Protein AF-A0A662HI56-F1 (afdb_monomer_lite)

Structure (mmCIF, N/CA/C/O backbone):
data_AF-A0A662HI56-F1
#
_entry.id   AF-A0A662HI56-F1
#
loop_
_atom_site.group_PDB
_atom_site.id
_atom_site.type_symbol
_atom_site.label_atom_id
_atom_site.label_alt_id
_atom_site.label_comp_id
_atom_site.label_asym_id
_atom_site.label_entity_id
_atom_site.label_seq_id
_atom_site.pdbx_PDB_ins_code
_atom_site.Cartn_x
_atom_site.Cartn_y
_atom_site.Cartn_z
_atom_site.occupancy
_atom_site.B_iso_or_equiv
_atom_site.auth_seq_id
_atom_site.auth_comp_id
_atom_site.auth_asym_id
_atom_site.auth_atom_id
_atom_site.pdbx_PDB_model_num
ATOM 1 N N . MET A 1 1 ? -24.311 15.878 -17.794 1.00 45.72 1 MET A N 1
ATOM 2 C CA . MET A 1 1 ? -23.186 14.930 -17.656 1.00 45.72 1 MET A CA 1
ATOM 3 C C . MET A 1 1 ? -23.728 13.791 -16.816 1.00 45.72 1 MET A C 1
ATOM 5 O O . MET A 1 1 ? -24.363 14.127 -15.823 1.00 45.72 1 MET A O 1
ATOM 9 N N . PRO A 1 2 ? -23.658 12.515 -17.230 1.00 45.53 2 PRO A N 1
ATOM 10 C CA . PRO A 1 2 ? -24.096 11.453 -16.334 1.00 45.53 2 PRO A CA 1
ATOM 11 C C . PR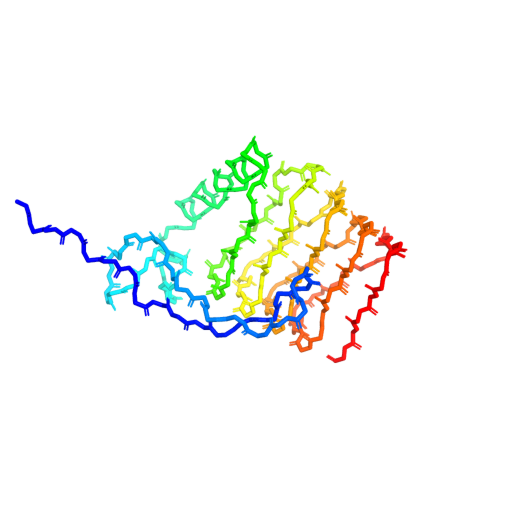O A 1 2 ? -23.175 11.477 -15.111 1.00 45.53 2 PRO A C 1
ATOM 13 O O . PRO A 1 2 ? -21.966 11.641 -15.263 1.00 45.53 2 PRO A O 1
ATOM 16 N N . GLU A 1 3 ? -23.775 11.431 -13.925 1.00 52.06 3 GLU A N 1
ATOM 17 C CA . GLU A 1 3 ? -23.081 11.352 -12.641 1.00 52.06 3 GLU A CA 1
ATOM 18 C C . GLU A 1 3 ? -22.055 10.215 -12.707 1.00 52.06 3 GLU A C 1
ATOM 20 O O . GLU A 1 3 ? -22.394 9.097 -13.103 1.00 52.06 3 GLU A O 1
ATOM 25 N N . GLY A 1 4 ? -20.790 10.517 -12.401 1.00 62.00 4 GLY A N 1
ATOM 26 C CA . GLY A 1 4 ? -19.745 9.502 -12.346 1.00 62.00 4 GLY A CA 1
ATOM 27 C C . GLY A 1 4 ? -20.147 8.438 -11.330 1.00 62.00 4 GLY A C 1
ATOM 28 O O . GLY A 1 4 ? -20.430 8.745 -10.175 1.00 62.00 4 GLY A O 1
ATOM 29 N N . THR A 1 5 ? -20.248 7.184 -11.761 1.00 85.44 5 THR A N 1
ATOM 30 C CA . THR A 1 5 ? -20.564 6.074 -10.857 1.00 85.44 5 THR A CA 1
ATOM 31 C C . THR A 1 5 ? -19.397 5.841 -9.899 1.00 85.44 5 THR A C 1
ATOM 33 O O . THR A 1 5 ? -18.245 5.859 -10.330 1.00 85.44 5 THR A O 1
ATOM 36 N N . SER A 1 6 ? -19.666 5.585 -8.618 1.00 94.44 6 SER A N 1
ATOM 37 C CA . SER A 1 6 ? -18.632 5.232 -7.636 1.00 94.44 6 SER A CA 1
ATOM 38 C C . SER A 1 6 ? -17.976 3.884 -7.955 1.00 94.44 6 SER A C 1
ATOM 40 O O . SER A 1 6 ? -18.606 2.998 -8.539 1.00 94.44 6 SER A O 1
ATOM 42 N N . CYS A 1 7 ? -16.728 3.700 -7.523 1.00 97.69 7 CYS A N 1
ATOM 43 C CA . CYS A 1 7 ? -16.041 2.415 -7.577 1.00 97.69 7 CYS A CA 1
ATOM 44 C C . CYS A 1 7 ? -16.845 1.338 -6.836 1.00 97.69 7 CYS A C 1
ATOM 46 O O . CYS A 1 7 ? -17.288 1.536 -5.706 1.00 97.69 7 CYS A O 1
ATOM 48 N N . LYS A 1 8 ? -17.017 0.175 -7.468 1.00 97.56 8 LYS A N 1
ATOM 49 C CA . LYS A 1 8 ? -17.752 -0.965 -6.905 1.00 97.56 8 LYS A CA 1
ATOM 50 C C . LYS A 1 8 ? -16.896 -1.869 -6.010 1.00 97.56 8 LYS A C 1
ATOM 52 O O . LYS A 1 8 ? -17.418 -2.854 -5.494 1.00 97.56 8 LYS A O 1
ATOM 57 N N . TYR A 1 9 ? -15.595 -1.588 -5.870 1.00 98.12 9 TYR A N 1
ATOM 58 C CA . TYR A 1 9 ? -14.694 -2.422 -5.077 1.00 98.12 9 TYR A CA 1
ATOM 59 C C . TYR A 1 9 ? -15.075 -2.383 -3.595 1.00 98.12 9 TYR A C 1
ATOM 61 O O . TYR A 1 9 ? -15.209 -1.319 -2.982 1.00 98.12 9 TYR A O 1
ATOM 69 N N . THR A 1 10 ? -15.209 -3.572 -3.023 1.00 97.69 10 THR A N 1
ATOM 70 C CA . THR A 1 10 ? -15.419 -3.792 -1.599 1.00 97.69 10 THR A CA 1
ATOM 71 C C . THR A 1 10 ? -14.608 -5.004 -1.174 1.00 97.69 10 THR A C 1
ATOM 73 O O . THR A 1 10 ? -14.432 -5.939 -1.953 1.00 97.69 10 THR A O 1
ATOM 76 N N . SER A 1 11 ? -14.092 -4.966 0.047 1.00 97.25 11 SER A N 1
ATOM 77 C CA . SER A 1 11 ? -13.349 -6.064 0.656 1.00 97.25 11 SER A CA 1
ATOM 78 C C . SER A 1 11 ? -13.534 -5.994 2.158 1.00 97.25 11 SER A C 1
ATOM 80 O O . SER A 1 11 ? -13.788 -4.924 2.707 1.00 97.25 11 SER A O 1
ATOM 82 N N . GLU A 1 12 ? -13.371 -7.118 2.831 1.00 95.94 12 GLU A N 1
ATOM 83 C CA . GLU A 1 12 ? -13.185 -7.116 4.274 1.00 95.94 12 GLU A CA 1
ATOM 84 C C . GLU A 1 12 ? -11.707 -6.855 4.585 1.00 95.94 12 GLU A C 1
ATOM 86 O O . GLU A 1 12 ? -10.826 -7.215 3.801 1.00 95.94 12 GLU A O 1
ATOM 91 N N . TYR A 1 13 ? -11.437 -6.180 5.698 1.00 95.31 13 TYR A N 1
ATOM 92 C CA . TYR A 1 13 ? -10.099 -6.055 6.268 1.00 95.31 13 TYR A CA 1
ATOM 93 C C . TYR A 1 13 ? -10.202 -6.004 7.792 1.00 95.31 13 TYR A C 1
ATOM 95 O O . TYR A 1 13 ? -11.224 -5.591 8.340 1.00 95.31 13 TYR A O 1
ATOM 103 N N . PHE A 1 14 ? -9.157 -6.442 8.488 1.00 93.88 14 PHE A N 1
ATOM 104 C CA . PHE A 1 14 ? -9.101 -6.351 9.943 1.00 93.88 14 PHE A CA 1
ATOM 105 C C . PHE A 1 14 ? -8.508 -5.000 10.355 1.00 93.88 14 PHE A C 1
ATOM 107 O O . PHE A 1 14 ? -7.353 -4.711 10.033 1.00 93.88 14 PHE A O 1
ATOM 114 N N . ASP A 1 15 ? -9.289 -4.171 11.047 1.00 94.06 15 ASP A N 1
ATOM 115 C CA . ASP A 1 15 ? -8.816 -2.910 11.613 1.00 94.06 15 ASP A CA 1
ATOM 116 C C . ASP A 1 15 ? -8.079 -3.199 12.924 1.00 94.06 15 ASP A C 1
ATOM 118 O O . ASP A 1 15 ? -8.671 -3.634 13.910 1.00 94.06 15 ASP A O 1
ATOM 122 N N . LEU A 1 16 ? -6.771 -2.961 12.935 1.00 91.19 16 LEU A N 1
ATOM 123 C CA . LEU A 1 16 ? -5.890 -3.240 14.068 1.00 91.19 16 LEU A CA 1
ATOM 124 C C . LEU A 1 16 ? -6.130 -2.305 15.258 1.00 91.19 16 LEU A C 1
ATOM 126 O O . LEU A 1 16 ? -5.773 -2.642 16.382 1.00 91.19 16 LEU A O 1
ATOM 130 N N . GLU A 1 17 ? -6.701 -1.122 15.031 1.00 89.94 17 GLU A N 1
ATOM 131 C CA . GLU A 1 17 ? -7.028 -0.193 16.113 1.00 89.94 17 GLU A CA 1
ATOM 132 C C . GLU A 1 17 ? -8.340 -0.590 16.793 1.00 89.94 17 GLU A C 1
ATOM 134 O O . GLU A 1 17 ? -8.406 -0.664 18.018 1.00 89.94 17 GLU A O 1
ATOM 139 N N . ALA A 1 18 ? -9.370 -0.893 16.000 1.00 91.62 18 ALA A N 1
ATOM 140 C CA . ALA A 1 18 ? -10.669 -1.323 16.518 1.00 91.62 18 ALA A CA 1
ATOM 141 C C . ALA A 1 18 ? -10.703 -2.815 16.907 1.00 91.62 18 ALA A C 1
ATOM 143 O O . ALA A 1 18 ? -11.600 -3.244 17.630 1.00 91.62 18 ALA A O 1
ATOM 144 N N . SER A 1 19 ? -9.705 -3.595 16.474 1.00 92.25 19 SER A N 1
ATOM 145 C CA . SER A 1 19 ? -9.631 -5.052 16.640 1.00 92.25 19 SER A CA 1
ATOM 146 C C . SER A 1 19 ? -10.869 -5.779 16.103 1.00 92.25 19 SER A C 1
ATOM 148 O O . SER A 1 19 ? -11.383 -6.708 16.729 1.00 92.25 19 SER A O 1
ATOM 150 N N . GLU A 1 20 ? -11.355 -5.358 14.935 1.00 94.94 20 GLU A N 1
ATOM 151 C CA . GLU A 1 20 ? -12.565 -5.899 14.315 1.00 94.94 20 GLU A CA 1
ATOM 152 C C . GLU A 1 20 ? -12.430 -6.059 12.797 1.00 94.94 20 GLU A C 1
ATOM 154 O O . GLU A 1 20 ? -11.619 -5.401 12.143 1.00 94.94 20 GLU A O 1
ATOM 159 N N . LEU A 1 21 ? -13.248 -6.946 12.230 1.00 94.75 21 LEU A N 1
ATOM 160 C CA . LEU A 1 21 ? -13.373 -7.105 10.786 1.00 94.75 21 LEU A CA 1
ATOM 161 C C . LEU A 1 21 ? -14.334 -6.041 10.240 1.00 94.75 21 LEU A C 1
ATOM 163 O O . LEU A 1 21 ? -15.502 -5.998 10.628 1.00 94.75 21 LEU A O 1
ATOM 167 N N . VAL A 1 22 ? -13.850 -5.206 9.324 1.00 96.56 22 VAL A N 1
ATOM 168 C CA . VAL A 1 22 ? -14.586 -4.078 8.744 1.00 96.56 22 VAL A CA 1
ATOM 169 C C . VAL A 1 22 ? -14.786 -4.299 7.248 1.00 96.56 22 VAL A C 1
ATOM 171 O O . VAL A 1 22 ? -13.875 -4.722 6.536 1.00 96.56 22 VAL A O 1
ATOM 174 N N . ILE A 1 23 ? -15.976 -3.960 6.745 1.00 97.19 23 ILE A N 1
ATOM 175 C CA . ILE A 1 23 ? -16.244 -3.917 5.303 1.00 97.19 23 ILE A CA 1
ATOM 176 C C . ILE A 1 23 ? -15.740 -2.582 4.754 1.00 97.19 23 ILE A C 1
ATOM 178 O O . ILE A 1 23 ? -16.358 -1.534 4.954 1.00 97.19 23 ILE A O 1
ATOM 182 N N . PHE A 1 24 ? -14.644 -2.631 4.007 1.00 97.44 24 PHE A N 1
ATOM 183 C CA . PHE A 1 24 ? -14.165 -1.517 3.207 1.00 97.44 24 PHE A CA 1
ATOM 184 C C . PHE A 1 24 ? -15.027 -1.349 1.952 1.00 97.44 24 PHE A C 1
ATOM 186 O O . PHE A 1 24 ? -15.321 -2.310 1.233 1.00 97.44 24 PHE A O 1
ATOM 193 N N . LYS A 1 25 ? -15.397 -0.101 1.660 1.00 97.88 25 LYS A N 1
ATOM 194 C CA . LYS A 1 25 ? -16.009 0.320 0.396 1.00 97.88 25 LYS A CA 1
ATOM 195 C C . LYS A 1 25 ? -15.172 1.451 -0.174 1.00 97.88 25 LYS A C 1
ATOM 197 O O . LYS A 1 25 ? -14.926 2.428 0.529 1.00 97.88 25 LYS A O 1
ATOM 202 N N . CYS A 1 26 ? -14.739 1.309 -1.423 1.00 97.19 26 CYS A N 1
ATOM 203 C CA . CYS A 1 26 ? -13.929 2.332 -2.068 1.00 97.19 26 CYS A CA 1
ATOM 204 C C . CYS A 1 26 ? -14.708 3.652 -2.203 1.00 97.19 26 CYS A C 1
ATOM 206 O O . CYS A 1 26 ? -15.882 3.661 -2.572 1.00 97.19 26 CYS A O 1
ATOM 208 N N . ASP A 1 27 ? -14.029 4.759 -1.915 1.00 95.50 27 ASP A N 1
ATOM 209 C CA . ASP A 1 27 ? -14.540 6.132 -1.961 1.00 95.50 27 ASP A CA 1
ATOM 210 C C . ASP A 1 27 ? -14.287 6.838 -3.308 1.00 95.50 27 ASP A C 1
ATOM 212 O O . ASP A 1 27 ? -14.752 7.954 -3.521 1.00 95.50 27 ASP A O 1
ATOM 216 N N . MET A 1 28 ? -13.555 6.198 -4.224 1.00 95.62 28 MET A N 1
ATOM 217 C CA . MET A 1 28 ? -13.142 6.787 -5.499 1.00 95.62 28 MET A CA 1
ATOM 218 C C . MET A 1 28 ? -14.224 6.676 -6.574 1.00 95.62 28 MET A C 1
ATOM 220 O O . MET A 1 28 ? -15.001 5.721 -6.615 1.00 95.62 28 MET A O 1
ATOM 224 N N . GLU A 1 29 ? -14.200 7.602 -7.529 1.00 96.44 29 GL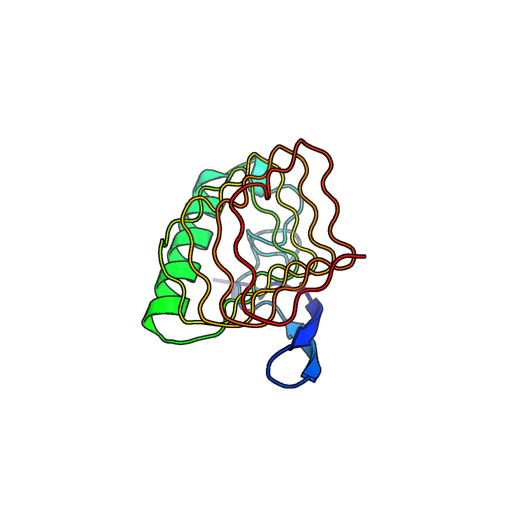U A N 1
ATOM 225 C CA . GLU A 1 29 ? -14.988 7.494 -8.757 1.00 96.44 29 GLU A CA 1
ATOM 226 C C . GLU A 1 29 ? -14.470 6.361 -9.654 1.00 96.44 29 GLU A C 1
ATOM 228 O O . GLU A 1 29 ? -13.262 6.122 -9.772 1.00 96.44 29 GLU A O 1
ATOM 233 N N . ALA A 1 30 ? -15.394 5.645 -10.293 1.00 97.12 30 ALA A N 1
ATOM 234 C CA . ALA A 1 30 ? -15.050 4.639 -11.282 1.00 97.12 30 ALA A CA 1
ATOM 235 C C . ALA A 1 30 ? -14.618 5.295 -12.598 1.00 97.12 30 ALA A C 1
ATOM 237 O O . ALA A 1 30 ? -15.198 6.286 -13.039 1.00 97.12 30 ALA A O 1
ATOM 238 N N . ILE A 1 31 ? -13.639 4.679 -13.254 1.00 95.06 31 ILE A N 1
ATOM 239 C CA . ILE A 1 31 ? -13.147 5.088 -14.571 1.00 95.06 31 ILE A CA 1
ATOM 240 C C . ILE A 1 31 ? -13.637 4.161 -15.690 1.00 95.06 31 ILE A C 1
ATOM 242 O O . ILE A 1 31 ? -14.031 4.631 -16.752 1.00 95.06 31 ILE A O 1
ATOM 246 N N . GLU A 1 32 ? -13.624 2.848 -15.458 1.00 93.44 32 GLU A N 1
ATOM 247 C CA . GLU A 1 32 ? -13.919 1.794 -16.433 1.00 93.44 32 GLU A CA 1
ATOM 248 C C . GLU A 1 32 ? -14.341 0.533 -15.667 1.00 93.44 32 GLU A C 1
ATOM 250 O O . GLU A 1 32 ? -13.897 0.311 -14.540 1.00 93.44 32 GLU A O 1
ATOM 255 N N . ASP A 1 33 ? -15.266 -0.254 -16.224 1.00 94.44 33 ASP A N 1
ATOM 256 C CA . ASP A 1 33 ? -15.800 -1.485 -15.616 1.00 94.44 33 ASP A CA 1
ATOM 257 C C . ASP A 1 33 ? -16.372 -1.332 -14.191 1.00 94.44 33 ASP A C 1
ATOM 259 O O . ASP A 1 33 ? -16.555 -2.309 -13.455 1.00 94.44 33 ASP A O 1
ATOM 263 N N . GLY A 1 34 ? -16.707 -0.102 -13.793 1.00 96.12 34 GLY A N 1
ATOM 264 C CA . GLY A 1 34 ? -17.154 0.232 -12.441 1.00 96.12 34 GLY A CA 1
ATOM 265 C C . GLY A 1 34 ? -16.035 0.210 -11.392 1.00 96.12 34 GLY A C 1
ATOM 266 O O . GLY A 1 34 ? -16.334 0.136 -10.205 1.00 96.12 34 GLY A O 1
ATOM 267 N N . LEU A 1 35 ? -14.766 0.247 -11.799 1.00 98.00 35 LEU A N 1
ATOM 268 C CA . LEU A 1 35 ? -13.594 0.271 -10.922 1.00 98.00 35 LEU A CA 1
ATOM 269 C C . LEU A 1 35 ? -12.854 1.604 -11.057 1.00 98.00 35 LEU A C 1
ATOM 271 O O . LEU A 1 35 ? -12.850 2.214 -12.127 1.00 98.00 35 LEU A O 1
ATOM 275 N N . CYS A 1 36 ? -12.246 2.077 -9.970 1.00 98.19 36 CYS A N 1
ATOM 276 C CA . CYS A 1 36 ? -11.389 3.261 -10.002 1.00 98.19 36 CYS A CA 1
ATOM 277 C C . CYS A 1 36 ? -9.988 2.917 -10.521 1.00 98.19 36 CYS A C 1
ATOM 279 O O . CYS A 1 36 ? -9.654 1.753 -10.748 1.00 98.19 36 CYS A O 1
ATOM 281 N N . ILE A 1 37 ? -9.147 3.943 -10.649 1.00 98.12 37 ILE A N 1
ATOM 282 C CA . ILE A 1 37 ? -7.760 3.803 -11.102 1.00 98.12 37 ILE A CA 1
ATOM 283 C C . ILE A 1 37 ? -6.969 2.768 -10.275 1.00 98.12 37 ILE A C 1
ATOM 285 O O . ILE A 1 37 ? -6.189 2.017 -10.846 1.00 98.12 37 ILE A O 1
ATOM 289 N N . PHE A 1 38 ? -7.213 2.664 -8.962 1.00 98.56 38 PHE A N 1
ATOM 290 C CA . PHE A 1 38 ? -6.491 1.740 -8.078 1.00 98.56 38 PHE A CA 1
ATOM 291 C C . PHE A 1 38 ? -7.027 0.310 -8.102 1.00 98.56 38 PHE A C 1
ATOM 293 O O . PHE A 1 38 ? -6.285 -0.607 -7.786 1.00 98.56 38 PHE A O 1
ATOM 300 N N . HIS A 1 39 ? -8.295 0.095 -8.453 1.00 98.69 39 HIS A N 1
ATOM 301 C CA . HIS A 1 39 ? -8.903 -1.244 -8.429 1.00 98.69 39 HIS A CA 1
ATOM 302 C C . HIS A 1 39 ? -9.025 -1.873 -9.812 1.00 98.69 39 HIS A C 1
ATOM 304 O O . HIS A 1 39 ? -9.354 -3.049 -9.922 1.00 98.69 39 HIS A O 1
ATOM 310 N N . HIS A 1 40 ? -8.784 -1.110 -10.877 1.00 98.31 40 HIS A N 1
ATOM 311 C CA . HIS A 1 40 ? -8.822 -1.649 -12.226 1.00 98.31 40 HIS A CA 1
ATOM 312 C C . HIS A 1 40 ? -7.554 -2.483 -12.511 1.00 98.31 40 HIS A C 1
ATOM 314 O O . HIS A 1 40 ? -6.448 -1.929 -12.515 1.00 98.31 40 HIS A O 1
ATOM 320 N N . PRO A 1 41 ? -7.681 -3.785 -12.841 1.00 97.00 41 PRO A N 1
ATOM 321 C CA . PRO A 1 41 ? -6.557 -4.731 -12.860 1.00 97.00 41 PRO A CA 1
ATOM 322 C C . PRO A 1 41 ? -5.497 -4.422 -13.923 1.00 97.00 41 PRO A C 1
ATOM 324 O O . PRO A 1 41 ? -4.351 -4.847 -13.807 1.00 97.00 41 PRO A O 1
ATOM 327 N N . GLU A 1 42 ? -5.869 -3.657 -14.950 1.00 97.12 42 GLU A N 1
ATOM 328 C CA . GLU A 1 42 ? -5.005 -3.335 -16.090 1.00 97.12 42 GLU A CA 1
ATOM 329 C C . GLU A 1 42 ? -4.675 -1.838 -16.206 1.00 97.12 42 GLU A C 1
ATOM 331 O O . GLU A 1 42 ? -3.891 -1.450 -17.073 1.00 97.12 42 GLU A O 1
ATOM 336 N N . TYR A 1 43 ? -5.262 -0.965 -15.374 1.00 97.50 43 TYR A N 1
ATOM 337 C CA . TYR A 1 43 ? -5.093 0.482 -15.579 1.00 97.50 43 TYR A CA 1
ATOM 338 C C . TYR A 1 43 ? -3.671 0.935 -15.239 1.00 97.50 43 TYR A C 1
ATOM 340 O O . TYR A 1 43 ? -3.081 1.720 -15.979 1.00 97.50 43 TYR A O 1
ATOM 348 N N . TRP A 1 44 ? -3.081 0.363 -14.188 1.00 97.31 44 TRP A N 1
ATOM 349 C CA . TRP A 1 44 ? -1.699 0.629 -13.789 1.00 97.31 44 TRP A CA 1
ATOM 350 C C . TRP A 1 44 ? -0.681 0.360 -14.910 1.00 97.31 44 TRP A C 1
ATOM 352 O O . TRP A 1 44 ? 0.341 1.031 -14.963 1.00 97.31 44 TRP A O 1
ATOM 362 N N . LYS A 1 45 ? -0.956 -0.565 -15.844 1.00 97.69 45 LYS A N 1
ATOM 363 C CA . LYS A 1 45 ? -0.086 -0.830 -17.008 1.00 97.69 45 LYS A CA 1
ATOM 364 C C . LYS A 1 45 ? -0.179 0.270 -18.062 1.00 97.69 45 LYS A C 1
ATOM 366 O O . LYS A 1 45 ? 0.781 0.523 -18.783 1.00 97.69 45 LYS A O 1
ATOM 371 N N . ARG A 1 46 ? -1.362 0.877 -18.195 1.00 97.25 46 ARG A N 1
ATOM 372 C CA . ARG A 1 46 ? -1.673 1.891 -19.211 1.00 97.25 46 ARG A CA 1
ATOM 373 C C . ARG A 1 46 ? -1.163 3.269 -18.810 1.00 97.25 46 ARG A C 1
ATOM 375 O O . ARG A 1 46 ? -0.647 3.982 -19.663 1.00 97.25 46 ARG A O 1
ATOM 382 N N . ASP A 1 47 ? -1.340 3.634 -17.543 1.00 97.62 47 ASP A N 1
ATOM 383 C CA . ASP A 1 47 ? -0.944 4.940 -17.010 1.00 97.62 47 ASP A CA 1
ATOM 384 C C . ASP A 1 47 ? -0.448 4.824 -15.553 1.00 97.62 47 ASP A C 1
ATOM 386 O O . ASP A 1 47 ? -1.155 5.181 -14.600 1.00 97.62 47 ASP A O 1
ATOM 390 N N . PRO A 1 48 ? 0.772 4.295 -15.353 1.00 98.19 48 PRO A N 1
ATOM 391 C CA . PRO A 1 48 ? 1.341 4.127 -14.019 1.00 98.19 48 PRO A CA 1
ATOM 392 C C . PRO A 1 48 ? 1.661 5.471 -13.339 1.00 98.19 48 PRO A C 1
ATOM 394 O O . PRO A 1 48 ? 1.656 5.559 -12.110 1.00 98.19 48 PRO A O 1
ATOM 397 N N . ASP A 1 49 ? 1.888 6.540 -14.109 1.00 98.31 49 ASP A N 1
ATOM 398 C CA . ASP A 1 49 ? 2.202 7.865 -13.567 1.00 98.31 49 ASP A CA 1
ATOM 399 C C . ASP A 1 49 ? 0.983 8.514 -12.908 1.00 98.31 49 ASP A C 1
ATOM 401 O O . ASP A 1 49 ? 1.105 9.118 -11.837 1.00 98.31 49 ASP A O 1
ATOM 405 N N . THR A 1 50 ? -0.209 8.344 -13.487 1.00 98.00 50 THR A N 1
ATOM 406 C CA . THR A 1 50 ? -1.454 8.771 -12.839 1.00 98.00 50 THR A CA 1
ATOM 407 C C . THR A 1 50 ? -1.692 8.020 -11.528 1.00 98.00 50 THR A C 1
ATOM 409 O O . THR A 1 50 ? -2.071 8.656 -10.542 1.00 98.00 50 THR A O 1
ATOM 412 N N . ILE A 1 51 ? -1.400 6.714 -11.470 1.00 98.50 51 ILE A N 1
ATOM 413 C CA . ILE A 1 51 ? -1.497 5.935 -10.224 1.00 98.50 51 ILE A CA 1
ATOM 414 C C . ILE A 1 51 ? -0.529 6.454 -9.168 1.00 98.50 51 ILE A C 1
ATOM 416 O O . ILE A 1 51 ? -0.961 6.752 -8.056 1.00 98.50 51 ILE A O 1
ATOM 420 N N . ARG A 1 52 ? 0.757 6.621 -9.506 1.00 98.62 52 ARG A N 1
ATOM 421 C CA . ARG A 1 52 ? 1.761 7.161 -8.577 1.00 98.62 52 ARG A CA 1
ATOM 422 C C . ARG A 1 52 ? 1.359 8.524 -8.040 1.00 98.62 52 ARG A C 1
ATOM 424 O O . ARG A 1 52 ? 1.366 8.734 -6.832 1.00 98.62 52 ARG A O 1
ATOM 431 N N . ARG A 1 53 ? 0.975 9.448 -8.924 1.00 98.44 53 ARG A N 1
ATOM 432 C CA . ARG A 1 53 ? 0.576 10.805 -8.533 1.00 98.44 53 ARG A CA 1
ATOM 433 C C . ARG A 1 53 ? -0.606 10.782 -7.568 1.00 98.44 53 ARG A C 1
ATOM 435 O O . ARG A 1 53 ? -0.517 11.408 -6.517 1.00 98.44 53 ARG A O 1
ATOM 442 N N . ALA A 1 54 ? -1.662 10.040 -7.901 1.00 98.25 54 ALA A N 1
ATOM 443 C CA . ALA A 1 54 ? -2.842 9.929 -7.050 1.00 98.25 54 ALA A CA 1
ATOM 444 C C . ALA A 1 54 ? -2.526 9.236 -5.716 1.00 98.25 54 ALA A C 1
ATOM 446 O O . ALA A 1 54 ? -3.013 9.656 -4.671 1.00 98.25 54 ALA A O 1
ATOM 447 N N . PHE A 1 55 ? -1.688 8.196 -5.728 1.00 98.56 55 PHE A N 1
ATOM 448 C CA . PHE A 1 55 ? -1.267 7.496 -4.516 1.00 98.56 55 PHE A CA 1
ATOM 449 C C . PHE A 1 55 ? -0.488 8.423 -3.580 1.00 98.56 55 PHE A C 1
ATOM 451 O O . PHE A 1 55 ? -0.822 8.537 -2.404 1.00 98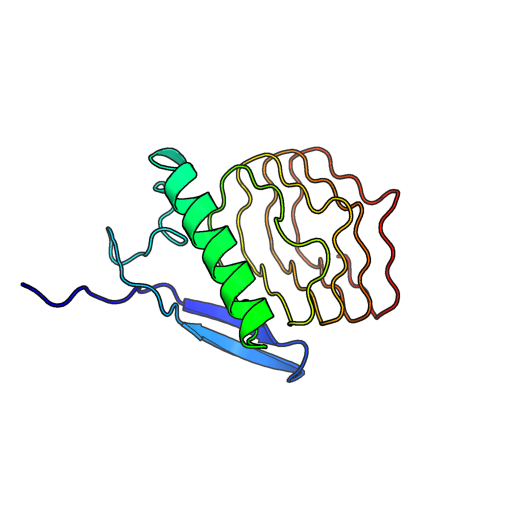.56 55 PHE A O 1
ATOM 458 N N . TYR A 1 56 ? 0.499 9.148 -4.108 1.00 98.44 56 TYR A N 1
ATOM 459 C CA . TYR A 1 56 ? 1.311 10.073 -3.318 1.00 98.44 56 TYR A CA 1
ATOM 460 C C . TYR A 1 56 ? 0.499 11.257 -2.789 1.00 98.44 56 TYR A C 1
ATOM 462 O O . TYR A 1 56 ? 0.749 11.725 -1.683 1.00 98.44 56 TYR A O 1
ATOM 470 N N . GLU A 1 57 ? -0.480 11.742 -3.553 1.00 98.12 57 GLU A N 1
ATOM 471 C CA . GLU A 1 57 ? -1.418 12.764 -3.085 1.00 98.12 57 GLU A CA 1
ATOM 472 C C . GLU A 1 57 ? -2.275 12.244 -1.925 1.00 98.12 57 GLU A C 1
ATOM 474 O O . GLU A 1 57 ? -2.308 12.886 -0.877 1.00 98.12 57 GLU A O 1
ATOM 479 N N . ARG A 1 58 ? -2.840 11.033 -2.037 1.00 97.62 58 ARG A N 1
ATOM 480 C CA . ARG A 1 58 ? -3.607 10.414 -0.943 1.00 97.62 58 ARG A CA 1
ATOM 481 C C . ARG A 1 58 ? -2.781 10.211 0.327 1.00 97.62 58 ARG A C 1
ATOM 483 O O . ARG A 1 58 ? -3.303 10.440 1.413 1.00 97.62 58 ARG A O 1
ATOM 490 N N . ILE A 1 59 ? -1.508 9.813 0.218 1.00 97.94 59 ILE A N 1
ATOM 491 C CA . ILE A 1 59 ? -0.619 9.694 1.389 1.00 97.94 59 ILE A CA 1
ATOM 492 C C . ILE A 1 59 ? -0.468 11.052 2.080 1.00 97.94 59 ILE A C 1
ATOM 494 O O . ILE A 1 59 ? -0.674 11.153 3.289 1.00 97.94 59 ILE A O 1
ATOM 498 N N . ARG A 1 60 ? -0.149 12.104 1.315 1.00 97.94 60 ARG A N 1
ATOM 499 C CA . ARG A 1 60 ? 0.032 13.461 1.854 1.00 97.94 60 ARG A CA 1
ATOM 500 C C . ARG A 1 60 ? -1.227 13.981 2.528 1.00 97.94 60 ARG A C 1
ATOM 502 O O . ARG A 1 60 ? -1.140 14.597 3.585 1.00 97.94 60 ARG A O 1
ATOM 509 N N . GLU A 1 61 ? -2.386 13.757 1.919 1.00 97.69 61 GLU A N 1
ATOM 510 C CA . GLU A 1 61 ? -3.670 14.174 2.480 1.00 97.69 61 GLU A CA 1
ATOM 511 C C . GLU A 1 61 ? -3.995 13.423 3.769 1.00 97.69 61 GLU A C 1
ATOM 513 O O . GLU A 1 61 ? -4.341 14.066 4.758 1.00 97.69 61 GLU A O 1
ATOM 518 N N . ALA A 1 62 ? -3.811 12.100 3.796 1.00 97.69 62 ALA A N 1
ATOM 519 C CA . ALA A 1 62 ? -4.038 11.287 4.988 1.00 97.69 62 ALA A CA 1
ATOM 520 C C . ALA A 1 62 ? -3.149 11.743 6.156 1.00 97.69 62 ALA A C 1
ATOM 522 O O . ALA A 1 62 ? -3.656 12.055 7.232 1.00 97.69 62 ALA A O 1
ATOM 523 N N . VAL A 1 63 ? -1.840 11.893 5.921 1.00 97.25 63 VAL A N 1
ATOM 524 C CA . VAL A 1 63 ? -0.875 12.386 6.923 1.00 97.25 63 VAL A CA 1
ATOM 525 C C . VAL A 1 63 ? -1.231 13.796 7.401 1.00 97.25 63 VAL A C 1
ATOM 527 O O . VAL A 1 63 ? -1.199 14.079 8.599 1.00 97.25 63 VAL A O 1
ATOM 530 N N . LYS A 1 64 ? -1.609 14.693 6.483 1.00 97.19 64 LYS A N 1
ATOM 531 C CA . LYS A 1 64 ? -1.986 16.073 6.812 1.00 97.19 64 LYS A CA 1
ATOM 532 C C . LYS A 1 64 ? -3.266 16.149 7.643 1.00 97.19 64 LYS A C 1
ATOM 534 O O . LYS A 1 64 ? -3.350 16.985 8.542 1.00 97.19 64 LYS A O 1
ATOM 539 N N . ASN A 1 65 ? -4.263 15.335 7.313 1.00 97.44 65 ASN A N 1
ATOM 540 C CA . ASN A 1 65 ? -5.572 15.368 7.958 1.00 97.44 65 ASN A CA 1
ATOM 541 C C . ASN A 1 65 ? -5.620 14.514 9.234 1.00 97.44 65 ASN A C 1
ATOM 543 O O . ASN A 1 65 ? -6.487 14.738 10.075 1.00 97.44 65 ASN A O 1
ATOM 547 N N . GLY A 1 66 ? -4.676 13.583 9.405 1.00 96.94 66 GLY A N 1
ATOM 548 C CA . GLY A 1 66 ? -4.683 12.615 10.501 1.0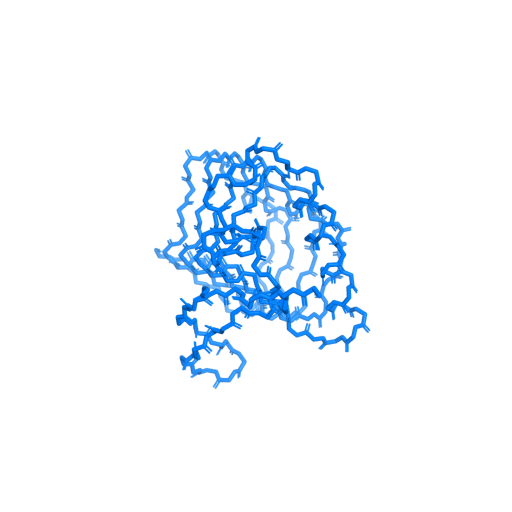0 96.94 66 GLY A CA 1
ATOM 549 C C . GLY A 1 66 ? -5.625 11.431 10.256 1.00 96.94 66 GLY A C 1
ATOM 550 O O . GLY A 1 66 ? -6.021 10.764 11.209 1.00 96.94 66 GLY A O 1
ATOM 551 N N . ASP A 1 67 ? -5.995 11.178 9.000 1.00 96.31 67 ASP A N 1
ATOM 552 C CA . ASP A 1 67 ? -6.926 10.116 8.616 1.00 96.31 67 ASP A CA 1
ATOM 553 C C . ASP A 1 67 ? -6.187 8.805 8.322 1.00 96.31 67 ASP A C 1
ATOM 555 O O . ASP A 1 67 ? -5.070 8.805 7.802 1.00 96.31 67 ASP A O 1
ATOM 559 N N . LYS A 1 68 ? -6.835 7.663 8.588 1.00 96.94 68 LYS A N 1
ATOM 560 C CA . LYS A 1 68 ? -6.303 6.349 8.193 1.00 96.94 68 LYS A CA 1
ATOM 561 C C . LYS A 1 68 ? -6.126 6.284 6.675 1.00 96.94 68 LYS A C 1
ATOM 563 O O . LYS A 1 68 ? -7.040 6.614 5.919 1.00 96.94 68 LYS A O 1
ATOM 568 N N . LEU A 1 69 ? -4.990 5.761 6.227 1.00 97.75 69 LEU A N 1
ATOM 569 C CA . LEU A 1 69 ? -4.743 5.487 4.819 1.00 97.75 69 LEU A CA 1
ATOM 570 C C . LEU A 1 69 ? -5.179 4.056 4.481 1.00 97.75 69 LEU A C 1
ATOM 572 O O . LEU A 1 69 ? -4.497 3.086 4.812 1.00 97.75 69 LEU A O 1
ATOM 576 N N . LEU A 1 70 ? -6.324 3.930 3.808 1.00 98.06 70 LEU A N 1
ATOM 577 C CA . LEU A 1 70 ? -6.889 2.648 3.379 1.00 98.06 70 LEU A CA 1
ATOM 578 C C . LEU A 1 70 ? -6.592 2.399 1.894 1.00 98.06 70 LEU A C 1
ATOM 580 O O . LEU A 1 70 ? -7.285 2.901 1.012 1.00 98.06 70 LEU A O 1
ATOM 584 N N . CYS A 1 71 ? -5.567 1.598 1.621 1.00 98.38 71 CYS A N 1
ATOM 585 C CA . CYS A 1 71 ? -5.132 1.166 0.290 1.00 98.38 71 CYS A CA 1
ATOM 586 C C . CYS A 1 71 ? -5.527 -0.294 0.014 1.00 98.38 71 CYS A C 1
ATOM 588 O O . CYS A 1 71 ? -4.757 -1.073 -0.547 1.00 98.38 71 CYS A O 1
ATOM 590 N N . ILE A 1 72 ? -6.734 -0.673 0.437 1.00 98.56 72 ILE A N 1
ATOM 591 C CA . ILE A 1 72 ? -7.223 -2.052 0.371 1.00 98.56 72 ILE A CA 1
ATOM 592 C C . ILE A 1 72 ? -7.450 -2.456 -1.090 1.00 98.56 72 ILE A C 1
ATOM 594 O O . ILE A 1 72 ? -8.233 -1.809 -1.793 1.00 98.56 72 ILE A O 1
ATOM 598 N N . GLY A 1 73 ? -6.799 -3.527 -1.547 1.00 98.56 73 GLY A N 1
ATOM 599 C CA . GLY A 1 73 ? -6.956 -4.041 -2.915 1.00 98.56 73 GLY A CA 1
ATOM 600 C C . GLY A 1 73 ? -6.292 -3.217 -4.017 1.00 98.56 73 GLY A C 1
ATOM 601 O O . GLY A 1 73 ? -6.642 -3.371 -5.185 1.00 98.56 73 GLY A O 1
ATOM 602 N N . TYR A 1 74 ? -5.414 -2.273 -3.674 1.00 98.75 74 TYR A N 1
ATOM 603 C CA . TYR A 1 74 ? -4.834 -1.365 -4.665 1.00 98.75 74 TYR A CA 1
ATOM 604 C C . TYR A 1 74 ? -3.883 -2.099 -5.616 1.00 98.75 74 TYR A C 1
ATOM 606 O O . TYR A 1 74 ? -3.015 -2.835 -5.171 1.00 98.75 74 TYR A O 1
ATOM 614 N N . HIS A 1 75 ? -3.983 -1.828 -6.916 1.00 98.81 75 HIS A N 1
ATOM 615 C CA . HIS A 1 75 ? -2.990 -2.175 -7.927 1.00 98.81 75 HIS A CA 1
ATOM 616 C C . HIS A 1 75 ? -2.016 -1.008 -8.091 1.00 98.81 75 HIS A C 1
ATOM 618 O O . HIS A 1 75 ? -2.354 0.037 -8.655 1.00 98.81 75 HIS A O 1
ATOM 624 N N . LEU A 1 76 ? -0.800 -1.191 -7.591 1.00 98.62 76 LEU A N 1
ATOM 625 C CA . LEU A 1 76 ? 0.256 -0.191 -7.601 1.00 98.62 76 LEU A CA 1
ATOM 626 C C . LEU A 1 76 ? 1.366 -0.626 -8.566 1.00 98.62 76 LEU A C 1
ATOM 628 O O . LEU A 1 76 ? 1.772 -1.785 -8.531 1.00 98.62 76 LEU A O 1
ATOM 632 N N . PRO A 1 77 ? 1.854 0.263 -9.449 1.00 98.50 77 PRO A N 1
ATOM 633 C CA . PRO A 1 77 ? 3.025 -0.011 -10.278 1.00 98.50 77 PRO A CA 1
ATOM 634 C C . PRO A 1 77 ? 4.295 0.003 -9.403 1.00 98.50 77 PRO A C 1
ATOM 636 O O . PRO A 1 77 ? 4.239 -0.236 -8.199 1.00 98.50 77 PRO A O 1
ATOM 639 N N . ASP A 1 78 ? 5.454 0.308 -9.979 1.00 98.19 78 ASP A N 1
ATOM 640 C CA . ASP A 1 78 ? 6.620 0.677 -9.182 1.00 98.19 78 ASP A CA 1
ATOM 641 C C . ASP A 1 78 ? 6.328 1.927 -8.333 1.00 98.19 78 ASP A C 1
ATOM 643 O O . ASP A 1 78 ? 5.769 2.923 -8.823 1.00 98.19 78 ASP A O 1
ATOM 647 N N . ILE A 1 79 ? 6.695 1.857 -7.052 1.00 97.44 79 ILE A N 1
ATOM 648 C CA . ILE A 1 79 ? 6.486 2.927 -6.078 1.00 97.44 79 ILE A CA 1
ATOM 649 C C . ILE A 1 79 ? 7.738 3.176 -5.235 1.00 97.44 79 ILE A C 1
ATOM 651 O O . ILE A 1 79 ? 8.438 2.262 -4.800 1.00 97.44 79 ILE A O 1
ATOM 655 N N . VAL A 1 80 ? 7.972 4.453 -4.948 1.00 97.69 80 VAL A N 1
ATOM 656 C CA . VAL A 1 80 ? 8.885 4.898 -3.895 1.00 97.69 80 VAL A CA 1
ATOM 657 C C . VAL A 1 80 ? 8.021 5.630 -2.889 1.00 97.69 80 VAL A C 1
ATOM 659 O O . VAL A 1 80 ? 7.397 6.635 -3.235 1.00 97.69 80 VAL A O 1
ATOM 662 N N . PHE A 1 81 ? 7.917 5.087 -1.679 1.00 96.19 81 PHE A N 1
ATOM 663 C CA . PHE A 1 81 ? 7.056 5.657 -0.658 1.00 96.19 81 PHE A CA 1
ATOM 664 C C . PHE A 1 81 ? 7.533 7.089 -0.339 1.00 96.19 81 PHE A C 1
ATOM 666 O O . PHE A 1 81 ? 8.709 7.278 -0.031 1.00 96.19 81 PHE A O 1
ATOM 673 N N . PRO A 1 82 ? 6.673 8.113 -0.487 1.00 93.75 82 PRO A N 1
ATOM 674 C CA . PRO A 1 82 ? 7.130 9.497 -0.585 1.00 93.75 82 PRO A CA 1
ATOM 675 C C . PRO A 1 82 ? 7.403 10.168 0.765 1.00 93.75 82 PRO A C 1
ATOM 677 O O . PRO A 1 82 ? 8.097 11.180 0.787 1.00 93.75 82 PRO A O 1
ATOM 680 N N . GLU A 1 83 ? 6.841 9.651 1.861 1.00 93.25 83 GLU A N 1
ATOM 681 C CA . GLU A 1 83 ? 6.969 10.247 3.194 1.00 93.25 83 GLU A CA 1
ATOM 682 C C . GLU A 1 83 ? 7.962 9.457 4.047 1.00 93.25 83 GLU A C 1
ATOM 684 O O . GLU A 1 83 ? 7.841 8.242 4.189 1.00 93.25 83 GLU A O 1
ATOM 689 N N . GLU A 1 84 ? 8.912 10.154 4.670 1.00 95.38 84 GLU A N 1
ATOM 690 C CA . GLU A 1 84 ? 9.847 9.544 5.625 1.00 95.38 84 GLU A CA 1
ATOM 691 C C . GLU A 1 84 ? 9.166 9.219 6.963 1.00 95.38 84 GLU A C 1
ATOM 693 O O . GLU A 1 84 ? 9.597 8.327 7.689 1.00 95.38 84 GLU A O 1
ATOM 698 N N . GLU A 1 85 ? 8.094 9.934 7.305 1.00 97.06 85 GLU A N 1
ATOM 699 C CA . GLU A 1 85 ? 7.411 9.827 8.591 1.00 97.06 85 GLU A CA 1
ATOM 700 C C . GLU A 1 85 ? 5.893 9.798 8.397 1.00 97.06 85 GLU A C 1
ATOM 702 O O . GLU A 1 85 ? 5.299 10.736 7.872 1.00 97.06 85 GLU A O 1
ATOM 707 N N . VAL A 1 86 ? 5.256 8.714 8.847 1.00 97.94 86 VAL A N 1
ATOM 708 C CA . VAL A 1 86 ? 3.815 8.482 8.712 1.00 97.94 86 VAL A CA 1
ATOM 709 C C . VAL A 1 86 ? 3.204 8.303 10.095 1.00 97.94 86 VAL A C 1
ATOM 711 O O . VAL A 1 86 ? 3.478 7.333 10.802 1.00 97.94 86 VAL A O 1
ATOM 714 N N . ASN A 1 87 ? 2.365 9.257 10.487 1.00 97.75 87 ASN A N 1
ATOM 715 C CA . ASN A 1 87 ? 1.713 9.342 11.799 1.00 97.75 87 ASN A CA 1
ATOM 716 C C . ASN A 1 87 ? 0.235 8.917 11.783 1.00 97.75 87 ASN A C 1
ATOM 718 O O . ASN A 1 87 ? -0.502 9.224 12.716 1.00 97.75 87 ASN A O 1
ATOM 722 N N . VAL A 1 88 ? -0.189 8.230 10.725 1.00 98.19 88 VAL A N 1
ATOM 723 C CA . VAL A 1 88 ? -1.537 7.680 10.562 1.00 98.19 88 VAL A CA 1
ATOM 724 C C . VAL A 1 88 ? -1.454 6.188 10.286 1.00 98.19 88 VAL A C 1
ATOM 726 O O . VAL A 1 88 ? -0.451 5.711 9.754 1.00 98.19 88 VAL A O 1
ATOM 729 N N . ALA A 1 89 ? -2.492 5.436 10.653 1.00 98.12 89 ALA A N 1
ATOM 730 C CA . ALA A 1 89 ? -2.524 4.006 10.365 1.00 98.12 89 ALA A CA 1
ATOM 731 C C . ALA A 1 89 ? -2.615 3.763 8.850 1.00 98.12 89 ALA A C 1
ATOM 733 O O . ALA A 1 89 ? -3.361 4.460 8.157 1.00 98.12 89 ALA A O 1
ATOM 734 N N . VAL A 1 90 ? -1.886 2.767 8.345 1.00 98.19 90 VAL A N 1
ATOM 735 C CA . VAL A 1 90 ? -1.812 2.450 6.913 1.00 98.19 90 VAL A CA 1
ATOM 736 C C . VAL A 1 90 ? -2.169 0.990 6.665 1.00 98.19 90 VAL A C 1
ATOM 738 O O . VAL A 1 90 ? -1.601 0.090 7.278 1.00 98.19 90 VAL A O 1
ATOM 741 N N . TYR A 1 91 ? -3.087 0.750 5.734 1.00 98.62 91 TYR A N 1
ATOM 742 C CA . TYR A 1 91 ? -3.555 -0.587 5.386 1.00 98.62 91 TYR A CA 1
ATOM 743 C C . TYR A 1 91 ? -3.401 -0.839 3.888 1.00 98.62 91 TYR A C 1
ATOM 745 O O . TYR A 1 91 ? -4.116 -0.260 3.076 1.00 98.62 91 TYR A O 1
ATOM 753 N N . PHE A 1 92 ? -2.498 -1.748 3.537 1.00 98.56 92 PHE A N 1
ATOM 754 C CA . PHE A 1 92 ? -2.273 -2.296 2.199 1.00 98.56 92 PHE A CA 1
ATOM 755 C C . PHE A 1 92 ? -2.860 -3.701 2.056 1.00 98.56 92 PHE A C 1
ATOM 757 O O . PHE A 1 92 ? -2.350 -4.518 1.291 1.00 98.56 92 PHE A O 1
ATOM 764 N N . ASN A 1 93 ? -3.907 -4.024 2.818 1.00 98.38 93 ASN A N 1
ATOM 765 C CA . ASN A 1 93 ? -4.453 -5.374 2.812 1.00 98.38 93 ASN A CA 1
ATOM 766 C C . ASN A 1 93 ? -4.913 -5.748 1.398 1.00 98.38 93 ASN A C 1
ATOM 768 O O . ASN A 1 93 ? -5.627 -4.976 0.750 1.00 98.38 93 ASN A O 1
ATOM 772 N N . HIS A 1 94 ? -4.502 -6.924 0.929 1.00 98.31 94 HIS A N 1
ATOM 773 C CA . HIS A 1 94 ? -4.790 -7.417 -0.422 1.00 98.31 94 HIS A CA 1
ATOM 774 C C . HIS A 1 94 ? -4.315 -6.488 -1.557 1.00 98.31 94 HIS A C 1
ATOM 776 O O . HIS A 1 94 ? -4.811 -6.582 -2.674 1.00 98.31 94 HIS A O 1
ATOM 782 N N . ALA A 1 95 ? -3.397 -5.553 -1.292 1.00 98.69 95 ALA A N 1
ATOM 783 C CA . ALA A 1 95 ? -2.819 -4.709 -2.332 1.00 98.69 95 ALA A CA 1
ATOM 784 C C . ALA A 1 95 ? -1.818 -5.501 -3.187 1.00 98.69 95 ALA A C 1
ATOM 786 O O . ALA A 1 95 ? -1.095 -6.357 -2.684 1.00 98.69 95 ALA A O 1
ATOM 787 N N . HIS A 1 96 ? -1.744 -5.164 -4.470 1.00 98.75 96 HIS A N 1
ATOM 788 C CA . HIS A 1 96 ? -0.829 -5.738 -5.446 1.00 98.75 96 HIS A CA 1
ATOM 789 C C . HIS A 1 96 ? 0.202 -4.688 -5.867 1.00 98.75 96 HIS A C 1
ATOM 791 O O . HIS A 1 96 ? -0.122 -3.725 -6.567 1.00 98.75 96 HIS A O 1
ATOM 797 N N . PHE A 1 97 ? 1.449 -4.893 -5.467 1.00 98.69 97 PHE A N 1
ATOM 798 C CA . PHE A 1 97 ? 2.608 -4.108 -5.866 1.00 98.69 97 PHE A CA 1
ATOM 799 C C . PHE A 1 97 ? 3.273 -4.783 -7.071 1.00 98.69 97 PHE A C 1
ATOM 801 O O . PHE A 1 97 ? 4.027 -5.747 -6.936 1.00 98.69 97 PHE A O 1
ATOM 808 N N . HIS A 1 98 ? 2.952 -4.301 -8.272 1.00 98.31 98 HIS A N 1
ATOM 809 C CA . HIS A 1 98 ? 3.343 -4.925 -9.543 1.00 98.31 98 HIS A CA 1
ATOM 810 C C . HIS A 1 98 ? 4.792 -4.652 -9.942 1.00 98.31 98 HIS A C 1
ATOM 812 O O . HIS A 1 98 ? 5.359 -5.403 -10.731 1.00 98.31 98 HIS A O 1
ATOM 818 N N . GLY A 1 99 ? 5.372 -3.559 -9.448 1.00 97.69 99 GLY A N 1
ATOM 819 C CA . GLY A 1 99 ? 6.751 -3.170 -9.727 1.00 97.69 99 GLY A CA 1
ATOM 820 C C . GLY A 1 99 ? 7.573 -3.010 -8.457 1.00 97.69 99 GLY A C 1
ATOM 821 O O . GLY A 1 99 ? 7.081 -3.198 -7.340 1.00 97.69 99 GLY A O 1
ATOM 822 N N . LYS A 1 100 ? 8.840 -2.630 -8.644 1.00 98.44 100 LYS A N 1
ATOM 823 C CA . LYS A 1 100 ? 9.768 -2.379 -7.537 1.00 98.44 100 LYS A CA 1
ATOM 824 C C . LYS A 1 100 ? 9.151 -1.446 -6.507 1.00 98.44 100 LYS A C 1
ATOM 826 O O . LYS A 1 100 ? 8.651 -0.375 -6.856 1.00 98.44 100 LYS A O 1
ATOM 831 N N . THR A 1 101 ? 9.213 -1.856 -5.250 1.00 98.38 101 THR A N 1
ATOM 832 C CA . THR A 1 101 ? 8.574 -1.146 -4.149 1.00 98.38 101 THR A CA 1
ATOM 833 C C . THR A 1 101 ? 9.594 -0.780 -3.090 1.00 98.38 101 THR A C 1
ATOM 835 O O . THR A 1 101 ? 10.300 -1.632 -2.565 1.00 98.38 101 THR A O 1
ATOM 838 N N . SER A 1 102 ? 9.673 0.505 -2.763 1.00 98.06 102 SER A N 1
ATOM 839 C CA . SER A 1 102 ? 10.664 1.023 -1.828 1.00 98.06 102 SER A CA 1
ATOM 840 C C . SER A 1 102 ? 9.996 1.725 -0.651 1.00 98.06 102 SER A C 1
ATOM 842 O O . SER A 1 102 ? 9.355 2.761 -0.829 1.00 98.06 102 SER A O 1
ATOM 844 N N . PHE A 1 103 ? 10.189 1.181 0.553 1.00 96.81 103 PHE A N 1
ATOM 845 C CA . PHE A 1 103 ? 9.860 1.810 1.839 1.00 96.81 103 PHE A CA 1
ATOM 846 C C . PHE A 1 103 ? 11.136 2.251 2.577 1.00 96.81 103 PHE A C 1
ATOM 848 O O . PHE A 1 103 ? 11.229 2.158 3.803 1.00 96.81 103 PHE A O 1
ATOM 855 N N . LEU A 1 104 ? 12.153 2.699 1.833 1.00 95.88 104 LEU A N 1
ATOM 856 C CA . LEU A 1 104 ? 13.444 3.071 2.408 1.00 95.88 104 LEU A CA 1
ATOM 857 C C . LEU A 1 104 ? 13.313 4.280 3.342 1.00 95.88 104 LEU A C 1
ATOM 859 O O . LEU A 1 104 ? 12.824 5.333 2.948 1.00 95.88 104 LEU A O 1
ATOM 863 N N . TYR A 1 105 ? 13.813 4.118 4.565 1.00 95.50 105 TYR A N 1
ATOM 864 C CA . TYR A 1 105 ? 13.853 5.117 5.636 1.00 95.50 105 TYR A CA 1
ATOM 865 C C . TYR A 1 105 ? 12.490 5.607 6.136 1.00 95.50 105 TYR A C 1
ATOM 867 O O . TYR A 1 105 ? 12.431 6.587 6.878 1.00 95.50 105 TYR A O 1
ATOM 875 N N . VAL A 1 106 ? 11.407 4.905 5.796 1.00 97.56 106 VAL A N 1
ATOM 876 C CA . VAL A 1 106 ? 10.067 5.244 6.280 1.00 97.56 106 VAL A CA 1
ATOM 877 C C . VAL A 1 106 ? 9.929 4.858 7.753 1.00 97.56 106 VAL A C 1
ATOM 879 O O . VAL A 1 106 ? 10.365 3.786 8.179 1.00 97.56 106 VAL A O 1
ATOM 882 N N . LYS A 1 107 ? 9.280 5.709 8.544 1.00 98.31 107 LYS A N 1
ATOM 883 C CA . LYS A 1 107 ? 8.864 5.418 9.918 1.00 98.31 107 LYS A CA 1
ATOM 884 C C . LYS A 1 107 ? 7.346 5.446 10.010 1.00 98.31 107 LYS A C 1
ATOM 886 O O . LYS A 1 107 ? 6.734 6.503 9.875 1.00 98.31 107 LYS A O 1
ATOM 891 N N . PHE A 1 108 ? 6.744 4.298 10.294 1.00 98.12 108 PHE A N 1
ATOM 892 C CA . PHE A 1 108 ? 5.328 4.197 10.627 1.00 98.12 108 PHE A CA 1
ATOM 893 C C . PHE A 1 108 ? 5.167 4.299 12.147 1.00 98.12 108 PHE A C 1
ATOM 895 O O . PHE A 1 108 ? 5.605 3.422 12.900 1.00 98.12 108 PHE A O 1
ATOM 902 N N . TYR A 1 109 ? 4.561 5.392 12.610 1.00 98.06 109 TYR A N 1
ATOM 903 C CA . TYR A 1 109 ? 4.286 5.617 14.033 1.00 98.06 109 TYR A CA 1
ATOM 904 C C . TYR A 1 109 ? 2.984 4.966 14.502 1.00 98.06 109 TYR A C 1
ATOM 906 O O . TYR A 1 109 ? 2.802 4.731 15.696 1.00 98.06 109 TYR A O 1
ATOM 914 N N . GLU A 1 110 ? 2.098 4.658 13.562 1.00 98.00 110 GLU A N 1
ATOM 915 C CA . GLU A 1 110 ? 0.826 3.983 13.790 1.00 98.00 110 GLU A CA 1
ATOM 916 C C . GLU A 1 110 ? 0.836 2.568 13.196 1.00 98.00 110 GLU A C 1
ATOM 918 O O . GLU A 1 110 ? 1.843 2.117 12.648 1.00 98.00 110 GLU A O 1
ATOM 923 N N . ASN A 1 111 ? -0.274 1.841 13.350 1.00 97.88 111 ASN A N 1
ATOM 924 C CA . ASN A 1 111 ? -0.404 0.481 12.829 1.00 97.88 111 ASN A CA 1
ATOM 925 C C . ASN A 1 111 ? -0.204 0.446 11.304 1.00 97.88 111 ASN A C 1
ATOM 927 O O . ASN A 1 111 ? -0.792 1.253 10.581 1.00 97.88 111 ASN A O 1
ATOM 931 N N . ALA A 1 112 ? 0.577 -0.520 10.824 1.00 97.94 112 ALA A N 1
ATOM 932 C CA . ALA A 1 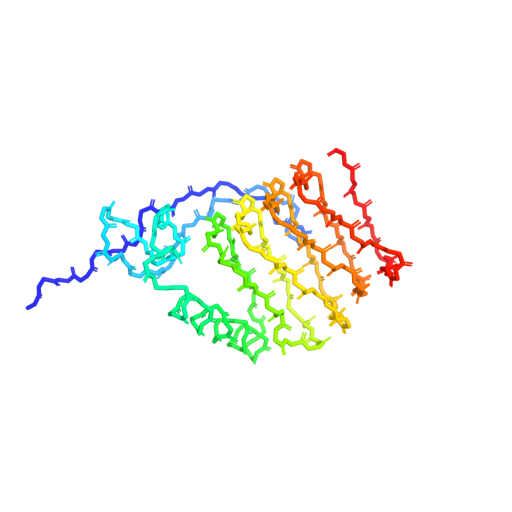112 ? 0.802 -0.772 9.407 1.00 97.94 112 ALA A CA 1
ATOM 933 C C . ALA A 1 112 ? 0.428 -2.220 9.070 1.00 97.94 112 ALA A C 1
ATOM 935 O O . ALA A 1 112 ? 0.911 -3.161 9.697 1.00 97.94 112 ALA A O 1
ATOM 936 N N . SER A 1 113 ? -0.433 -2.418 8.079 1.00 98.12 113 SER A N 1
ATOM 937 C CA . SER A 1 113 ? -0.887 -3.749 7.679 1.00 98.12 113 SER A CA 1
ATOM 938 C C . SER A 1 113 ? -0.621 -3.997 6.203 1.00 98.12 113 SER A C 1
ATOM 940 O O . SER A 1 113 ? -1.030 -3.218 5.349 1.00 98.12 113 SER A O 1
ATOM 942 N N . PHE A 1 114 ? 0.023 -5.121 5.922 1.00 98.31 114 PHE A N 1
ATOM 943 C CA . PHE A 1 114 ? 0.292 -5.698 4.608 1.00 98.31 114 PHE A CA 1
ATOM 944 C C . PHE A 1 114 ? -0.361 -7.085 4.490 1.00 98.31 114 PHE A C 1
ATOM 946 O O . PHE A 1 114 ? 0.097 -7.924 3.720 1.00 98.31 114 PHE A O 1
ATOM 953 N N . LEU A 1 115 ? -1.417 -7.342 5.274 1.00 97.50 115 LEU A N 1
ATOM 954 C CA . LEU A 1 115 ? -2.137 -8.616 5.282 1.00 97.50 115 LEU A CA 1
ATOM 955 C C . LEU A 1 115 ? -2.554 -9.022 3.862 1.00 97.50 115 LEU A C 1
ATOM 957 O O . LEU A 1 115 ? -3.308 -8.299 3.207 1.00 97.50 115 LEU A O 1
ATOM 961 N N . GLY A 1 116 ? -2.089 -10.176 3.390 1.00 97.88 116 GLY A N 1
ATOM 962 C CA . GLY A 1 116 ? -2.425 -10.670 2.054 1.00 97.88 116 GLY A CA 1
ATOM 963 C C . GLY A 1 116 ? -1.923 -9.791 0.902 1.00 97.88 116 GLY A C 1
ATOM 964 O O . GLY A 1 116 ? -2.435 -9.921 -0.207 1.00 97.88 116 GLY A O 1
ATOM 965 N N . ALA A 1 117 ? -0.998 -8.856 1.148 1.00 98.56 117 ALA A N 1
ATOM 966 C CA . ALA A 1 117 ? -0.412 -8.029 0.099 1.00 98.56 117 ALA A CA 1
ATOM 967 C C . ALA A 1 117 ? 0.544 -8.852 -0.776 1.00 98.56 117 ALA A C 1
ATOM 969 O O . ALA A 1 117 ? 1.277 -9.709 -0.284 1.00 98.56 117 ALA A O 1
ATOM 970 N N . GLU A 1 118 ? 0.574 -8.563 -2.070 1.00 98.75 118 GLU A N 1
ATOM 971 C CA . GLU A 1 118 ? 1.406 -9.261 -3.046 1.00 98.75 118 GLU A CA 1
ATOM 972 C C . GLU A 1 118 ? 2.444 -8.310 -3.642 1.00 98.75 118 GLU A C 1
ATOM 974 O O . GLU A 1 118 ? 2.098 -7.266 -4.193 1.00 98.75 118 GLU A O 1
ATOM 979 N N . PHE A 1 119 ? 3.717 -8.691 -3.579 1.00 98.62 119 PHE A N 1
ATOM 980 C CA . PHE A 1 119 ? 4.842 -7.974 -4.172 1.00 98.62 119 PHE A CA 1
ATOM 981 C C . PHE A 1 119 ? 5.407 -8.796 -5.330 1.00 98.62 119 PHE A C 1
ATOM 983 O O . PHE A 1 119 ? 6.022 -9.843 -5.125 1.00 98.62 119 PHE A O 1
ATOM 990 N N . SER A 1 120 ? 5.167 -8.337 -6.560 1.00 98.25 120 SER A N 1
ATOM 991 C CA . SER A 1 120 ? 5.537 -9.055 -7.790 1.00 98.25 120 SER A CA 1
ATOM 992 C C . SER A 1 120 ? 6.995 -8.859 -8.216 1.00 98.25 120 SER A C 1
ATOM 994 O O . SER A 1 120 ? 7.518 -9.651 -8.996 1.00 98.25 120 SER A O 1
ATOM 996 N N . ASP A 1 121 ? 7.644 -7.810 -7.721 1.00 98.12 121 ASP A N 1
ATOM 997 C CA . ASP A 1 121 ? 9.042 -7.456 -7.990 1.00 98.12 121 ASP A CA 1
ATOM 998 C C . ASP A 1 121 ? 9.727 -7.125 -6.652 1.00 98.12 121 ASP A C 1
ATOM 1000 O O . ASP A 1 121 ? 9.124 -7.256 -5.583 1.00 98.12 121 ASP A O 1
ATOM 1004 N N . ASN A 1 122 ? 10.990 -6.714 -6.701 1.00 98.38 122 ASN A N 1
ATOM 1005 C CA . ASN A 1 122 ? 11.798 -6.483 -5.515 1.00 98.38 122 ASN A CA 1
ATOM 1006 C C . ASN A 1 122 ? 11.172 -5.444 -4.572 1.00 98.38 122 ASN A C 1
ATOM 1008 O O . ASN A 1 122 ? 10.701 -4.388 -5.015 1.00 98.38 122 ASN A O 1
ATOM 1012 N N . ALA A 1 123 ? 11.219 -5.731 -3.271 1.00 98.00 123 ALA A N 1
ATOM 1013 C CA . ALA A 1 123 ? 10.670 -4.874 -2.230 1.00 98.00 123 ALA A CA 1
ATOM 1014 C C . ALA A 1 123 ? 11.694 -4.592 -1.118 1.00 98.00 123 ALA A C 1
ATOM 1016 O O . ALA A 1 123 ? 12.190 -5.510 -0.464 1.00 98.00 123 ALA A O 1
ATOM 1017 N N . ASP A 1 124 ? 11.970 -3.311 -0.874 1.00 98.06 124 ASP A N 1
ATOM 1018 C CA . ASP A 1 124 ? 12.928 -2.861 0.138 1.00 98.06 124 ASP A CA 1
ATOM 1019 C C . ASP A 1 124 ? 12.205 -2.309 1.375 1.00 98.06 124 ASP A C 1
ATOM 1021 O O . ASP A 1 124 ? 11.537 -1.271 1.314 1.00 98.06 124 ASP A O 1
ATOM 1025 N N . PHE A 1 125 ? 12.396 -2.967 2.519 1.00 96.88 125 PHE A N 1
ATOM 1026 C CA . PHE A 1 125 ? 11.835 -2.609 3.822 1.00 96.88 125 PHE A CA 1
ATOM 1027 C C . PHE A 1 125 ? 12.935 -2.157 4.794 1.00 96.88 125 PHE A C 1
ATOM 1029 O O . PHE A 1 125 ? 13.110 -2.705 5.882 1.00 96.88 125 PHE A O 1
ATOM 1036 N N . LEU A 1 126 ? 13.659 -1.090 4.447 1.00 96.38 126 LEU A N 1
ATOM 1037 C CA . LEU A 1 126 ? 14.501 -0.362 5.408 1.00 96.38 126 LEU A CA 1
ATOM 1038 C C . LEU A 1 126 ? 13.637 0.613 6.226 1.00 96.38 126 LEU A C 1
ATOM 1040 O O . LEU A 1 126 ? 13.750 1.826 6.089 1.00 96.38 126 LEU A O 1
ATOM 1044 N N . VAL A 1 127 ? 12.730 0.065 7.031 1.00 96.62 127 VAL A N 1
ATOM 1045 C CA . VAL A 1 127 ? 11.600 0.768 7.664 1.00 96.62 127 VAL A CA 1
ATOM 1046 C C . VAL A 1 127 ? 11.634 0.630 9.187 1.00 96.62 127 VAL A C 1
ATOM 1048 O O . VAL A 1 127 ? 12.144 -0.354 9.716 1.00 96.62 127 VAL A O 1
ATOM 1051 N N . ALA A 1 128 ? 11.050 1.581 9.915 1.00 98.06 128 ALA A N 1
ATOM 1052 C CA . ALA A 1 128 ? 10.765 1.432 11.341 1.00 98.06 128 ALA A CA 1
ATOM 1053 C C . ALA A 1 128 ? 9.254 1.409 11.615 1.00 98.06 128 ALA A C 1
ATOM 1055 O O . ALA A 1 128 ? 8.545 2.363 11.303 1.00 98.06 128 ALA A O 1
ATOM 1056 N N . PHE A 1 129 ? 8.771 0.347 12.255 1.00 98.00 129 PHE A N 1
ATOM 1057 C CA . PHE A 1 129 ? 7.403 0.218 12.750 1.00 98.00 129 PHE A CA 1
ATOM 1058 C C . PHE A 1 129 ? 7.378 0.424 14.263 1.00 98.00 129 PHE A C 1
ATOM 1060 O O . PHE A 1 129 ? 8.008 -0.323 15.019 1.00 98.00 129 PHE A O 1
ATOM 1067 N N . SER A 1 130 ? 6.651 1.445 14.713 1.00 97.75 130 SER A N 1
ATOM 1068 C CA . SER A 1 130 ? 6.546 1.785 16.139 1.00 97.75 130 SER A CA 1
ATOM 1069 C C . SER A 1 130 ? 5.401 1.057 16.846 1.00 97.75 130 SER A C 1
ATOM 1071 O O . SER A 1 130 ? 5.479 0.828 18.051 1.00 97.75 130 SER A O 1
ATOM 1073 N N . LYS A 1 131 ? 4.347 0.692 16.106 1.00 96.62 131 LYS A N 1
ATOM 1074 C CA . LYS A 1 131 ? 3.193 -0.082 16.592 1.00 96.62 131 LYS A CA 1
ATOM 1075 C C . LYS A 1 131 ? 3.056 -1.393 15.816 1.00 96.62 131 LYS A C 1
ATOM 1077 O O . LYS A 1 131 ? 4.066 -1.944 15.385 1.00 96.62 131 LYS A O 1
ATOM 1082 N N . HIS A 1 132 ? 1.835 -1.919 15.702 1.00 96.62 132 HIS A N 1
ATOM 1083 C CA . HIS A 1 132 ? 1.602 -3.225 15.111 1.00 96.62 132 HIS A CA 1
ATOM 1084 C C . HIS A 1 132 ? 1.960 -3.229 13.623 1.00 96.62 132 HIS A C 1
ATOM 1086 O O . HIS A 1 132 ? 1.525 -2.342 12.884 1.00 96.62 132 HIS A O 1
ATOM 1092 N N . ALA A 1 133 ? 2.709 -4.243 13.194 1.00 97.06 133 ALA A N 1
ATOM 1093 C CA . ALA A 1 133 ? 3.047 -4.483 11.797 1.00 97.06 133 ALA A CA 1
ATOM 1094 C C . ALA A 1 133 ? 2.588 -5.888 11.374 1.00 97.06 133 ALA A C 1
ATOM 1096 O O . ALA A 1 133 ? 3.078 -6.893 11.891 1.00 97.06 133 ALA A O 1
ATOM 1097 N N . ALA A 1 134 ? 1.637 -5.972 10.445 1.00 97.00 134 ALA A N 1
ATOM 1098 C CA . ALA A 1 134 ? 1.078 -7.250 9.999 1.00 97.00 134 ALA A CA 1
ATOM 1099 C C . ALA A 1 134 ? 1.534 -7.602 8.582 1.00 97.00 134 ALA A C 1
ATOM 1101 O O . ALA A 1 134 ? 1.267 -6.849 7.652 1.00 97.00 134 ALA A O 1
ATOM 1102 N N . PHE A 1 135 ? 2.165 -8.764 8.414 1.00 97.31 135 PHE A N 1
ATOM 1103 C CA . PHE A 1 135 ? 2.580 -9.328 7.122 1.00 97.31 135 PHE A CA 1
ATOM 1104 C C . PHE A 1 135 ? 2.018 -10.737 6.895 1.00 97.31 135 PHE A C 1
ATOM 1106 O O . PHE A 1 135 ? 2.475 -11.446 6.001 1.00 97.31 135 PHE A O 1
ATOM 1113 N N . SER A 1 136 ? 1.053 -11.180 7.703 1.00 96.56 136 SER A N 1
ATOM 1114 C CA . SER A 1 136 ? 0.417 -12.486 7.519 1.00 96.56 136 SER A CA 1
ATOM 1115 C C . SER A 1 136 ? -0.175 -12.606 6.113 1.00 96.56 136 SER A C 1
ATOM 1117 O O . SER A 1 136 ? -0.804 -11.669 5.620 1.00 96.56 136 SER A O 1
ATOM 1119 N N . GLU A 1 137 ? 0.041 -13.747 5.461 1.00 96.88 137 GLU A N 1
ATOM 1120 C CA . GLU A 1 137 ? -0.409 -14.014 4.087 1.00 96.88 137 GLU A CA 1
ATOM 1121 C C . GLU A 1 137 ? 0.221 -13.105 3.015 1.00 96.88 137 GLU A C 1
ATOM 1123 O O . GLU A 1 137 ? -0.153 -13.199 1.846 1.00 96.88 137 GLU A O 1
ATOM 1128 N N . ALA A 1 138 ? 1.177 -12.236 3.367 1.00 97.75 138 ALA A N 1
ATOM 1129 C CA . ALA A 1 138 ? 1.892 -11.446 2.377 1.00 97.75 138 ALA A CA 1
ATOM 1130 C C . ALA A 1 138 ? 2.771 -12.353 1.503 1.00 97.75 138 ALA A C 1
ATOM 1132 O O . ALA A 1 138 ? 3.475 -13.237 1.997 1.00 97.75 138 ALA A O 1
ATOM 1133 N N . VAL A 1 139 ? 2.755 -12.114 0.193 1.00 98.31 139 VAL A N 1
ATOM 1134 C CA . VAL A 1 139 ? 3.499 -12.898 -0.796 1.00 98.31 139 VAL A CA 1
ATOM 1135 C C . VAL A 1 139 ? 4.558 -12.018 -1.447 1.00 98.31 139 VAL A C 1
ATOM 1137 O O . VAL A 1 139 ? 4.240 -10.978 -2.017 1.00 98.31 139 VAL A O 1
ATOM 1140 N N . PHE A 1 140 ? 5.814 -12.462 -1.410 1.00 97.69 140 PHE A N 1
ATOM 1141 C CA . PHE A 1 140 ? 6.940 -11.818 -2.088 1.00 97.69 140 PHE A CA 1
ATOM 1142 C C . PHE A 1 140 ? 7.435 -12.737 -3.208 1.00 97.69 140 PHE A C 1
ATOM 1144 O O . PHE A 1 140 ? 7.959 -13.817 -2.940 1.00 97.69 140 PHE A O 1
ATOM 1151 N N . LEU A 1 141 ? 7.213 -12.338 -4.462 1.00 97.06 141 LEU A N 1
ATOM 1152 C CA . LEU A 1 141 ? 7.632 -13.093 -5.649 1.00 97.06 141 LEU A CA 1
ATOM 1153 C C . LEU A 1 141 ? 9.025 -12.674 -6.144 1.00 97.06 141 LEU A C 1
ATOM 1155 O O . LEU A 1 141 ? 9.715 -13.480 -6.770 1.00 97.06 141 LEU A O 1
ATOM 1159 N N . GLY A 1 142 ? 9.417 -11.426 -5.872 1.00 93.56 142 GLY A N 1
ATOM 1160 C CA . GLY A 1 142 ? 10.772 -10.912 -6.067 1.00 93.56 142 GLY A CA 1
ATOM 1161 C C . GLY A 1 142 ? 11.628 -11.005 -4.802 1.00 93.56 142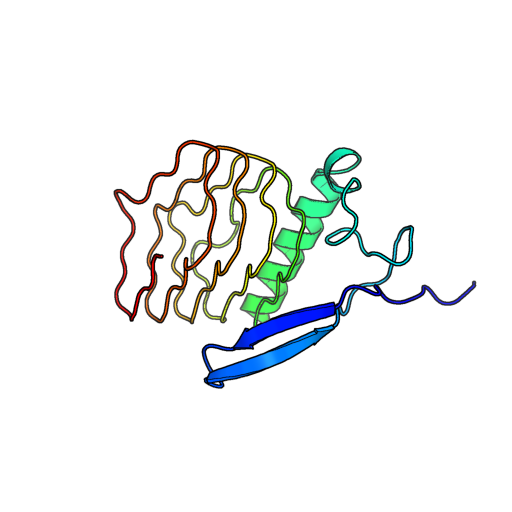 GLY A C 1
ATOM 1162 O O . GLY A 1 142 ? 11.206 -11.551 -3.779 1.00 93.56 142 GLY A O 1
ATOM 1163 N N . ASP A 1 143 ? 12.833 -10.437 -4.863 1.00 96.88 143 ASP A N 1
ATOM 1164 C CA . ASP A 1 143 ? 13.701 -10.345 -3.689 1.00 96.88 143 ASP A CA 1
ATOM 1165 C C . ASP A 1 143 ? 13.106 -9.359 -2.674 1.00 96.88 143 ASP A C 1
ATOM 1167 O O . ASP A 1 143 ? 12.699 -8.251 -3.030 1.00 96.88 143 ASP A O 1
ATOM 1171 N N . VAL A 1 144 ? 13.090 -9.737 -1.397 1.00 96.62 144 VAL A N 1
ATOM 1172 C CA . VAL A 1 144 ? 12.651 -8.858 -0.309 1.00 96.62 144 VAL A CA 1
ATOM 1173 C C . VAL A 1 144 ? 13.775 -8.644 0.697 1.00 96.62 144 VAL A C 1
ATOM 1175 O O . VAL A 1 144 ? 14.408 -9.603 1.143 1.00 96.62 144 VAL A O 1
ATOM 1178 N N . ASP A 1 145 ? 14.015 -7.385 1.065 1.00 97.00 145 ASP A N 1
ATOM 1179 C CA . ASP A 1 145 ? 15.032 -7.011 2.048 1.00 97.00 145 ASP A CA 1
ATOM 1180 C C . ASP A 1 145 ? 14.406 -6.354 3.288 1.00 97.00 145 ASP A C 1
ATOM 1182 O O . ASP A 1 145 ? 13.919 -5.226 3.239 1.00 97.00 145 ASP A O 1
ATOM 1186 N N . PHE A 1 146 ? 14.466 -7.060 4.422 1.00 95.50 146 PHE A N 1
ATOM 1187 C CA . PHE A 1 146 ? 14.106 -6.558 5.757 1.00 95.50 146 PHE A CA 1
ATOM 1188 C C . PHE A 1 146 ? 15.336 -6.328 6.658 1.00 95.50 146 PHE A C 1
ATOM 1190 O O . PHE A 1 146 ? 15.190 -6.129 7.862 1.00 95.50 146 PHE A O 1
ATOM 1197 N N . SER A 1 147 ? 16.562 -6.389 6.130 1.00 94.75 147 SER A N 1
ATOM 1198 C CA . SER A 1 147 ? 17.805 -6.452 6.921 1.00 94.75 147 SER A CA 1
ATOM 1199 C C . SER A 1 147 ? 18.057 -5.243 7.827 1.00 94.75 147 SER A C 1
ATOM 1201 O O . SER A 1 147 ? 18.773 -5.367 8.821 1.00 94.75 147 SER A O 1
ATOM 1203 N N . GLY A 1 148 ? 17.451 -4.093 7.529 1.00 92.94 148 GLY A N 1
ATOM 1204 C CA . GLY A 1 148 ? 17.461 -2.918 8.403 1.00 92.94 148 GLY A CA 1
ATOM 1205 C C . GLY A 1 148 ? 16.091 -2.523 8.957 1.00 92.94 148 GLY A C 1
ATOM 1206 O O . GLY A 1 148 ? 15.951 -1.421 9.489 1.00 92.94 148 GLY A O 1
ATOM 1207 N N . ALA A 1 149 ? 15.086 -3.395 8.845 1.00 96.38 149 ALA A N 1
ATOM 1208 C CA . ALA A 1 149 ? 13.774 -3.149 9.420 1.00 96.38 149 ALA A CA 1
ATOM 1209 C C . ALA A 1 149 ? 13.839 -3.152 10.956 1.00 96.38 149 ALA A C 1
ATOM 1211 O O . ALA A 1 149 ? 14.473 -4.010 11.572 1.00 96.38 149 ALA A O 1
ATOM 1212 N N . THR A 1 150 ? 13.151 -2.206 11.590 1.00 98.00 150 THR A N 1
ATOM 1213 C CA . THR A 1 150 ? 12.975 -2.155 13.046 1.00 98.00 150 THR A CA 1
ATOM 1214 C C . THR A 1 150 ? 11.509 -2.360 13.395 1.00 98.00 150 THR A C 1
ATOM 1216 O O . THR A 1 150 ? 10.654 -1.602 12.948 1.00 98.00 150 THR A O 1
ATOM 1219 N N . PHE A 1 151 ? 11.225 -3.342 14.247 1.00 96.50 151 PHE A N 1
ATOM 1220 C CA . PHE A 1 151 ? 9.882 -3.662 14.730 1.00 96.50 151 PHE A CA 1
ATOM 1221 C C . PHE A 1 151 ? 9.821 -3.431 16.241 1.00 96.50 151 PHE A C 1
ATOM 1223 O O . PHE A 1 151 ? 10.385 -4.207 17.010 1.00 96.50 151 PHE A O 1
ATOM 1230 N N . SER A 1 152 ? 9.199 -2.331 16.668 1.00 96.12 152 SER A N 1
ATOM 1231 C CA . SER A 1 152 ? 9.098 -1.976 18.095 1.00 96.12 152 SER A CA 1
ATOM 1232 C C . SER A 1 152 ? 7.784 -2.425 18.736 1.00 96.12 152 SER A C 1
ATOM 1234 O O . SER A 1 152 ? 7.723 -2.564 19.957 1.00 96.12 152 SER A O 1
ATOM 1236 N N . GLY A 1 153 ? 6.744 -2.634 17.927 1.00 91.25 153 GLY A N 1
ATOM 1237 C CA . GLY A 1 153 ? 5.459 -3.182 18.352 1.00 91.25 153 GLY A CA 1
ATOM 1238 C C . GLY A 1 153 ? 5.272 -4.643 17.939 1.00 91.25 153 GLY A C 1
ATOM 1239 O O . GLY A 1 153 ? 6.160 -5.272 17.358 1.00 91.25 153 GLY A O 1
ATOM 1240 N N . ASP A 1 154 ? 4.085 -5.174 18.226 1.00 93.19 154 ASP A N 1
ATOM 1241 C CA . ASP A 1 154 ? 3.705 -6.532 17.840 1.00 93.19 154 ASP A CA 1
ATOM 1242 C C . ASP A 1 154 ? 3.815 -6.717 16.326 1.00 93.19 154 ASP A C 1
ATOM 1244 O O . ASP A 1 154 ? 3.301 -5.916 15.548 1.00 93.19 154 ASP A O 1
ATOM 1248 N N . THR A 1 155 ? 4.490 -7.779 15.898 1.00 93.81 155 THR A N 1
ATOM 1249 C CA . THR A 1 155 ? 4.711 -8.043 14.475 1.00 93.81 155 THR A CA 1
ATOM 1250 C C . THR A 1 155 ? 4.344 -9.476 14.142 1.00 93.81 155 THR A C 1
ATOM 1252 O O . THR A 1 155 ? 4.721 -10.402 14.862 1.00 93.81 155 THR A O 1
ATOM 1255 N N . THR A 1 156 ? 3.603 -9.659 13.051 1.00 94.12 156 THR A N 1
ATOM 1256 C CA . THR A 1 156 ? 3.131 -10.973 12.602 1.00 94.12 156 THR A CA 1
ATOM 1257 C C . THR A 1 156 ? 3.628 -11.290 11.195 1.00 94.12 156 THR A C 1
ATOM 1259 O O . THR A 1 156 ? 3.495 -10.480 10.282 1.00 94.12 156 THR A O 1
ATOM 1262 N N . PHE A 1 157 ? 4.199 -12.488 11.041 1.00 91.38 157 PHE A N 1
ATOM 1263 C CA . PHE A 1 157 ? 4.587 -13.098 9.768 1.00 91.38 157 PHE A CA 1
ATOM 1264 C C . PHE A 1 157 ? 4.066 -14.539 9.755 1.00 91.38 157 PHE A C 1
ATOM 1266 O O . PHE A 1 157 ? 4.287 -15.267 10.729 1.00 91.38 157 PHE A O 1
ATOM 1273 N N . SER A 1 158 ? 3.391 -14.955 8.683 1.00 87.56 158 SER A N 1
ATOM 1274 C CA . SER A 1 158 ? 2.893 -16.328 8.500 1.00 87.56 158 SER A CA 1
ATOM 1275 C C . SER A 1 158 ? 2.601 -16.637 7.046 1.00 87.56 158 SER A C 1
ATOM 1277 O O . SER A 1 158 ? 1.998 -15.737 6.413 1.00 87.56 158 SER A O 1
#

Sequence (158 aa):
MPEGTSCKYTSEYFDLEASELVIFKCDMEAIEDGLCIFHHPEYWKRDPDTIRRAFYERIREAVKNGDKLLCIGYHLPDIVFPEEEVNVAVYFNHAHFHGKTSFLYVKFYENASFLGAEFSDNADFLVAFSKHAAFSEAVFLGDVDFSGATFSGDTTFS

pLDDT: mean 95.7, std 7.53, range [45.53, 98.81]

Foldseek 3Di:
DPDQAAAQDWDWDQDPVVRDIDIDDDPHGPDPPSHRCFQDQCNCVVCLPVVAVVLQVLQVVCQVVQHEAESANGEHEEDANDDLEGAHEYECANPEYQYEEEPANHEYCDHYECHLYEHQEEYEALYEYQEEYECDNYYYNYHYDCPNYHYNYHYDYD

Secondary structure (DSSP, 8-state):
-PPPPBP--EEEEEETTTTEEEEEE--SBP-BTTB-TTT-TTHHHH-HHHHHHHHHHHHHHHHHHT--EE-TT-EE-SEE---SEE-S-EE-TT-EE-S-EE-TT-EE-S-EE-TT-EE-S-EE---EESS-EE-TT-EESS-EE-TT-EE-S-EE--

Radius of gyration: 15.1 Å; chains: 1; bounding box: 42×32×38 Å